Protein AF-A0A957Q3Z2-F1 (afdb_monomer_lite)

Foldseek 3Di:
DDDDPVLVVVQCVVLVQAAPPPRDHCVRVVADWDKDFCPHVVNVTDSDSVGIHTHDD

Secondary structure (DSSP, 8-state):
----HHHHHHHHHHTTTB-TTT--BHHHHTS--EEEESS-GGGT---STTTEEEE--

Sequence (57 aa):
MPISATLRELITKRDKSRCAYCQTSEDNCGLRMHIDHIIPEAVGGSSTPNNLCLICF

pLDDT: mean 93.32, std 5.08, range [61.59, 96.62]

Structure (mmCIF, N/CA/C/O backbone):
data_AF-A0A957Q3Z2-F1
#
_entry.id   AF-A0A957Q3Z2-F1
#
loop_
_atom_site.group_PDB
_atom_site.id
_atom_site.type_symbol
_atom_site.label_atom_id
_atom_site.label_alt_id
_atom_site.label_comp_id
_atom_site.label_asym_id
_atom_site.label_entity_id
_atom_site.label_seq_id
_atom_site.pdbx_PDB_ins_code
_atom_site.Cartn_x
_atom_site.Cartn_y
_atom_site.Cartn_z
_atom_site.occupancy
_atom_site.B_iso_or_equiv
_atom_site.auth_seq_id
_atom_site.auth_comp_id
_atom_site.auth_asym_id
_atom_site.auth_atom_id
_atom_site.pdbx_PDB_model_num
ATOM 1 N N . MET A 1 1 ? -6.104 9.872 9.466 1.00 61.59 1 MET A N 1
ATOM 2 C CA . MET A 1 1 ? -5.402 9.313 10.647 1.00 61.59 1 MET A CA 1
ATOM 3 C C . MET A 1 1 ? -3.918 9.109 10.310 1.00 61.59 1 MET A C 1
ATOM 5 O O . MET A 1 1 ? -3.647 8.805 9.152 1.00 61.59 1 MET A O 1
ATOM 9 N N . PRO A 1 2 ? -2.937 9.301 11.216 1.00 80.31 2 PRO A N 1
ATOM 10 C CA . PRO A 1 2 ? -1.537 9.030 10.880 1.00 80.31 2 PRO A CA 1
ATOM 11 C C . PRO A 1 2 ? -1.281 7.514 10.809 1.00 80.31 2 PRO A C 1
ATOM 13 O O . PRO A 1 2 ? -1.389 6.812 11.811 1.00 80.31 2 PRO A O 1
ATOM 16 N N . ILE A 1 3 ? -0.942 7.009 9.622 1.00 88.56 3 ILE A N 1
ATOM 17 C CA . ILE A 1 3 ? -0.436 5.641 9.424 1.00 88.56 3 ILE A CA 1
ATOM 18 C C . ILE A 1 3 ? 1.017 5.600 9.915 1.00 88.56 3 ILE A C 1
ATOM 20 O O . ILE A 1 3 ? 1.818 6.455 9.531 1.00 88.56 3 ILE A O 1
ATOM 24 N N . SER A 1 4 ? 1.381 4.624 10.754 1.00 92.75 4 SER A N 1
ATOM 25 C CA . SER A 1 4 ? 2.764 4.501 11.232 1.00 92.75 4 SER A CA 1
ATOM 26 C C . SER A 1 4 ? 3.729 4.179 10.085 1.00 92.75 4 SER A C 1
ATOM 28 O O . SER A 1 4 ? 3.367 3.510 9.116 1.00 92.75 4 SER A O 1
ATOM 30 N N . ALA A 1 5 ? 4.990 4.604 10.206 1.00 93.38 5 ALA A N 1
ATOM 31 C CA . ALA A 1 5 ? 6.024 4.289 9.216 1.00 93.38 5 ALA A CA 1
ATOM 32 C C . ALA A 1 5 ? 6.194 2.771 9.020 1.00 93.38 5 ALA A C 1
ATOM 34 O O . ALA A 1 5 ? 6.284 2.296 7.893 1.00 93.38 5 ALA A O 1
ATOM 35 N N . THR A 1 6 ? 6.128 2.002 10.111 1.00 94.81 6 THR A N 1
ATOM 36 C CA . THR A 1 6 ? 6.197 0.533 10.086 1.00 94.81 6 THR A CA 1
ATOM 37 C C . THR A 1 6 ? 5.046 -0.097 9.307 1.00 94.81 6 THR A C 1
ATOM 39 O O . THR A 1 6 ? 5.261 -1.018 8.521 1.00 94.81 6 THR A O 1
ATOM 42 N N . LEU A 1 7 ? 3.824 0.414 9.485 1.00 94.38 7 LEU A N 1
ATOM 43 C CA . LEU A 1 7 ? 2.654 -0.055 8.751 1.00 94.38 7 LEU A CA 1
ATOM 44 C C . LEU A 1 7 ? 2.759 0.324 7.273 1.00 94.38 7 LEU A C 1
ATOM 46 O O . LEU A 1 7 ? 2.451 -0.491 6.408 1.00 94.38 7 LEU A O 1
ATOM 50 N N . ARG A 1 8 ? 3.273 1.522 6.976 1.00 94.62 8 ARG A N 1
ATOM 51 C CA . ARG A 1 8 ? 3.519 1.960 5.601 1.00 94.62 8 ARG A CA 1
ATOM 52 C C . ARG A 1 8 ? 4.521 1.063 4.879 1.00 94.62 8 ARG A C 1
ATOM 54 O O . ARG A 1 8 ? 4.223 0.593 3.787 1.00 94.62 8 ARG A O 1
ATOM 61 N N . GLU A 1 9 ? 5.656 0.765 5.501 1.00 95.31 9 GLU A N 1
ATOM 62 C CA . GLU A 1 9 ? 6.653 -0.151 4.936 1.00 95.31 9 GLU A CA 1
ATOM 63 C C . GLU A 1 9 ? 6.104 -1.565 4.725 1.00 95.31 9 GLU A C 1
ATOM 65 O O . GLU A 1 9 ? 6.405 -2.194 3.708 1.00 95.31 9 GLU A O 1
ATOM 70 N N . LEU A 1 10 ? 5.292 -2.064 5.662 1.00 96.31 10 LEU A N 1
ATOM 71 C CA . LEU A 1 10 ? 4.648 -3.370 5.544 1.00 96.31 10 LEU A CA 1
ATOM 72 C C . LEU A 1 10 ? 3.744 -3.426 4.308 1.00 96.31 10 LEU A C 1
ATOM 74 O O . LEU A 1 10 ? 3.864 -4.363 3.518 1.00 96.31 10 LEU A O 1
ATOM 78 N N . ILE A 1 11 ? 2.883 -2.422 4.116 1.00 96.19 11 ILE A N 1
ATOM 79 C CA . ILE A 1 11 ? 1.977 -2.351 2.960 1.00 96.19 11 ILE A CA 1
ATOM 80 C C . ILE A 1 11 ? 2.761 -2.207 1.655 1.00 96.19 11 ILE A C 1
ATOM 82 O O . ILE A 1 11 ? 2.517 -2.964 0.719 1.00 96.19 11 ILE A O 1
ATOM 86 N N . THR A 1 12 ? 3.760 -1.321 1.599 1.00 95.06 12 THR A N 1
ATOM 87 C CA . THR A 1 12 ? 4.591 -1.144 0.398 1.00 95.06 12 THR A CA 1
ATOM 88 C C . THR A 1 12 ? 5.314 -2.434 0.001 1.00 95.06 12 THR A C 1
ATOM 90 O O . THR A 1 12 ? 5.325 -2.791 -1.178 1.00 95.06 12 THR A O 1
ATOM 93 N N . LYS A 1 13 ? 5.878 -3.172 0.970 1.00 95.75 13 LYS A N 1
ATOM 94 C CA . LYS A 1 13 ? 6.531 -4.467 0.711 1.00 95.75 13 LYS A CA 1
ATOM 95 C C . LYS A 1 13 ? 5.531 -5.531 0.256 1.00 95.75 13 LYS A C 1
ATOM 97 O O . LYS A 1 13 ? 5.818 -6.247 -0.703 1.00 95.75 13 LYS A O 1
ATOM 102 N N . ARG A 1 14 ? 4.368 -5.622 0.912 1.00 96.12 14 ARG A N 1
ATOM 103 C CA . ARG A 1 14 ? 3.281 -6.550 0.548 1.00 96.12 14 ARG A CA 1
ATOM 104 C C . ARG A 1 14 ? 2.824 -6.323 -0.894 1.00 96.12 14 ARG A C 1
ATOM 106 O O . ARG A 1 14 ? 2.726 -7.281 -1.657 1.00 96.12 14 ARG A O 1
ATOM 113 N N . ASP A 1 15 ? 2.626 -5.062 -1.265 1.00 95.50 15 ASP A N 1
ATOM 114 C CA . ASP A 1 15 ? 2.117 -4.661 -2.582 1.00 95.50 15 ASP A CA 1
ATOM 115 C C . ASP A 1 15 ? 3.226 -4.537 -3.635 1.00 95.50 15 ASP A C 1
ATOM 117 O O . ASP A 1 15 ? 2.966 -4.168 -4.777 1.00 95.50 15 ASP A O 1
ATOM 121 N N . LYS A 1 16 ? 4.474 -4.880 -3.282 1.00 95.69 16 LYS A N 1
ATOM 122 C CA . LYS A 1 16 ? 5.645 -4.847 -4.174 1.00 95.69 16 LYS A CA 1
ATOM 123 C C . LYS A 1 16 ? 5.820 -3.492 -4.872 1.00 95.69 16 LYS A C 1
ATOM 125 O O . LYS A 1 16 ? 6.168 -3.451 -6.052 1.00 95.69 16 LYS A O 1
ATOM 130 N N . SER A 1 17 ? 5.538 -2.403 -4.155 1.00 95.19 17 SER A N 1
ATOM 131 C CA . SER A 1 17 ? 5.539 -1.033 -4.688 1.00 95.19 17 SER A CA 1
ATOM 132 C C . SER A 1 17 ? 4.642 -0.844 -5.922 1.00 95.19 17 SER A C 1
ATOM 134 O O . SER A 1 17 ? 4.982 -0.088 -6.836 1.00 95.19 17 SER A O 1
ATOM 136 N N . ARG A 1 18 ? 3.505 -1.552 -5.977 1.00 96.19 18 ARG A N 1
ATOM 137 C CA . ARG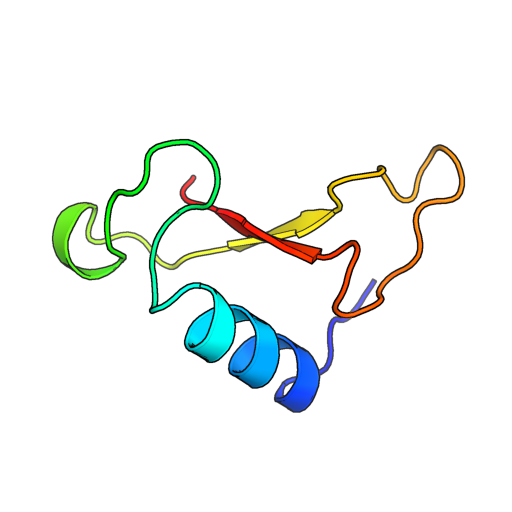 A 1 18 ? 2.514 -1.458 -7.057 1.00 96.19 18 ARG A CA 1
ATOM 138 C C . ARG A 1 18 ? 1.160 -1.001 -6.540 1.00 96.19 18 ARG A C 1
ATOM 140 O O . ARG A 1 18 ? 0.762 -1.341 -5.433 1.00 96.19 18 ARG A O 1
ATOM 147 N N . CYS A 1 19 ? 0.445 -0.263 -7.380 1.00 95.94 19 CYS A N 1
ATOM 148 C CA . CYS A 1 19 ? -0.930 0.129 -7.112 1.00 95.94 19 CYS A CA 1
ATOM 149 C C . CYS A 1 19 ? -1.843 -1.106 -7.076 1.00 95.94 19 CYS A C 1
ATOM 151 O O . CYS A 1 19 ? -1.843 -1.909 -8.010 1.00 95.94 19 CYS A O 1
ATOM 153 N N . ALA A 1 20 ? -2.667 -1.224 -6.040 1.00 95.50 20 ALA A N 1
ATOM 154 C CA . ALA A 1 20 ? -3.626 -2.309 -5.877 1.00 95.50 20 ALA A CA 1
ATOM 155 C C . ALA A 1 20 ? -4.720 -2.316 -6.959 1.00 95.50 20 ALA A C 1
ATOM 157 O O . ALA A 1 20 ? -5.258 -3.374 -7.274 1.00 95.50 20 ALA A O 1
ATOM 158 N N . TYR A 1 21 ? -5.024 -1.158 -7.555 1.00 93.31 21 TYR A N 1
ATOM 159 C CA . TYR A 1 21 ? -6.051 -1.032 -8.588 1.00 93.31 21 TYR A CA 1
ATOM 160 C C . TYR A 1 21 ? -5.505 -1.289 -9.995 1.00 93.31 21 TYR A C 1
ATOM 162 O O . TYR A 1 21 ? -5.975 -2.183 -10.693 1.00 93.31 21 TYR A O 1
ATOM 170 N N . CYS A 1 22 ? -4.503 -0.519 -10.426 1.00 94.62 22 CYS A N 1
ATOM 171 C CA . CYS A 1 22 ? -4.013 -0.556 -11.809 1.00 94.62 22 CYS A CA 1
ATOM 172 C C . CYS A 1 22 ? -2.723 -1.367 -11.999 1.00 94.62 22 CYS A C 1
ATOM 174 O O . CYS A 1 22 ? -2.260 -1.518 -13.126 1.00 94.62 22 CYS A O 1
ATOM 176 N N . GLN A 1 23 ? -2.118 -1.869 -10.917 1.00 95.06 23 GLN A N 1
ATOM 177 C CA . GLN A 1 23 ? -0.874 -2.657 -10.915 1.00 95.06 23 GLN A CA 1
ATOM 178 C C . GLN A 1 23 ? 0.382 -1.942 -11.449 1.00 95.06 23 GLN A C 1
ATOM 180 O O . GLN A 1 23 ? 1.459 -2.553 -11.521 1.00 95.06 23 GLN A O 1
ATOM 185 N N . THR A 1 24 ? 0.293 -0.641 -11.756 1.00 94.88 24 THR A N 1
ATOM 186 C CA . THR A 1 24 ? 1.471 0.176 -12.079 1.00 94.88 24 THR A CA 1
ATOM 187 C C . THR A 1 24 ? 2.429 0.206 -10.894 1.00 94.88 24 THR A C 1
ATOM 189 O O . THR A 1 24 ? 1.992 0.280 -9.743 1.00 94.88 24 THR A O 1
ATOM 192 N N . SER A 1 25 ? 3.732 0.155 -11.162 1.00 94.62 25 SER A N 1
ATOM 193 C CA . SER A 1 25 ? 4.751 0.391 -10.139 1.00 94.62 25 SER A CA 1
ATOM 194 C C . SER A 1 25 ? 4.946 1.883 -9.888 1.00 94.62 25 SER A C 1
ATOM 196 O O . SER A 1 25 ? 4.693 2.700 -10.777 1.00 94.62 25 SER A O 1
ATOM 198 N N . GLU A 1 26 ? 5.437 2.215 -8.693 1.00 92.81 26 GLU A N 1
ATOM 199 C CA . GLU A 1 26 ? 5.871 3.571 -8.319 1.00 92.81 26 GLU A CA 1
ATOM 200 C C . GLU A 1 26 ? 6.875 4.135 -9.336 1.00 92.81 26 GLU A C 1
ATOM 202 O O . GLU A 1 26 ? 6.707 5.248 -9.829 1.00 92.81 26 GLU A O 1
ATOM 207 N N . ASP A 1 27 ? 7.829 3.307 -9.766 1.00 93.06 27 ASP A N 1
ATOM 208 C CA . ASP A 1 27 ? 8.821 3.682 -10.780 1.00 93.06 27 ASP A CA 1
ATOM 209 C C . ASP A 1 27 ? 8.200 4.012 -12.147 1.00 93.06 27 ASP A C 1
ATOM 211 O O . ASP A 1 27 ? 8.727 4.843 -12.880 1.00 93.06 27 ASP A O 1
ATOM 215 N N . ASN A 1 28 ? 7.086 3.362 -12.510 1.00 93.31 28 ASN A N 1
ATOM 216 C CA . ASN A 1 28 ? 6.461 3.542 -13.822 1.00 93.31 28 ASN A CA 1
ATOM 217 C C . ASN A 1 28 ? 5.577 4.792 -13.875 1.00 93.31 28 ASN A C 1
ATOM 219 O O . ASN A 1 28 ? 5.534 5.466 -14.900 1.00 93.31 28 ASN A O 1
ATOM 223 N N . CYS A 1 29 ? 4.860 5.111 -12.792 1.00 89.38 29 CYS A N 1
ATOM 224 C CA . CYS A 1 29 ? 4.071 6.343 -12.742 1.00 89.38 29 CYS A CA 1
ATOM 225 C C . CYS A 1 29 ? 4.913 7.574 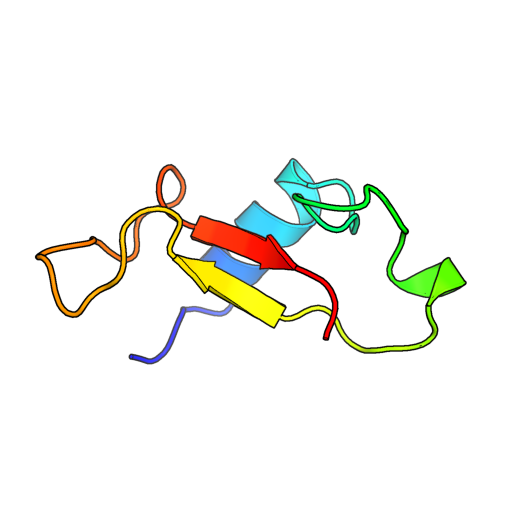-12.379 1.00 89.38 29 CYS A C 1
ATOM 227 O O . CYS A 1 29 ? 4.471 8.691 -12.636 1.00 89.38 29 CYS A O 1
ATOM 229 N N . GLY A 1 30 ? 6.095 7.396 -11.772 1.00 90.06 30 GLY A N 1
ATOM 230 C CA . GLY A 1 30 ? 6.939 8.502 -11.304 1.00 90.06 30 GLY A CA 1
ATOM 231 C C . GLY A 1 30 ? 6.300 9.325 -10.179 1.00 90.06 30 GLY A C 1
ATOM 232 O O . GLY A 1 30 ? 6.756 10.428 -9.878 1.00 90.06 30 GLY A O 1
ATOM 233 N N . LEU A 1 31 ? 5.231 8.807 -9.568 1.00 88.81 31 LEU A N 1
ATOM 234 C CA . LEU A 1 31 ? 4.463 9.450 -8.509 1.00 88.81 31 LEU A CA 1
ATOM 235 C C . LEU A 1 31 ? 4.616 8.651 -7.225 1.00 88.81 31 LEU A C 1
ATOM 237 O O . LEU A 1 31 ? 4.543 7.424 -7.237 1.00 88.81 31 LEU A O 1
ATOM 241 N N . ARG A 1 32 ? 4.752 9.358 -6.101 1.00 90.25 32 ARG A N 1
ATOM 242 C CA . ARG A 1 32 ? 4.759 8.724 -4.782 1.00 90.25 32 ARG A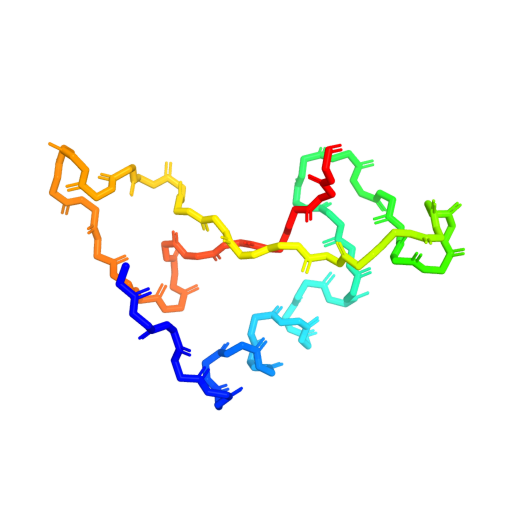 CA 1
ATOM 243 C C . ARG A 1 32 ? 3.445 7.978 -4.572 1.00 90.25 32 ARG A C 1
ATOM 245 O O . ARG A 1 32 ? 2.372 8.549 -4.738 1.00 90.25 32 ARG A O 1
ATOM 252 N N . MET A 1 33 ? 3.537 6.733 -4.124 1.00 94.06 33 MET A N 1
ATOM 253 C CA . MET A 1 33 ? 2.355 5.941 -3.804 1.00 94.06 33 MET A CA 1
ATOM 254 C C . MET A 1 33 ? 1.687 6.387 -2.491 1.00 94.06 33 MET A C 1
ATOM 256 O O . MET A 1 33 ? 2.341 6.810 -1.523 1.00 94.06 33 MET A O 1
ATOM 260 N N . HIS A 1 34 ? 0.366 6.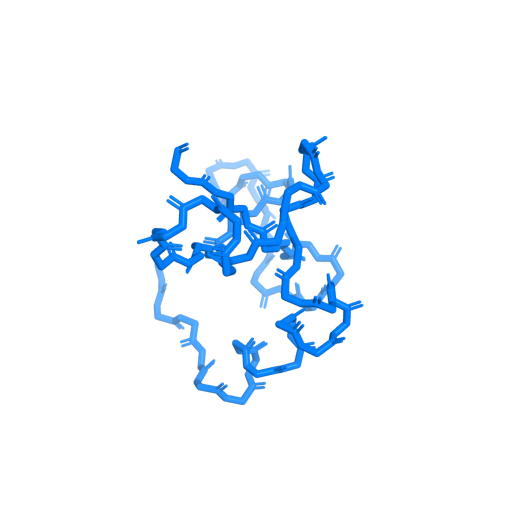256 -2.444 1.00 94.00 34 HIS A N 1
ATOM 261 C CA . HIS A 1 34 ? -0.481 6.601 -1.307 1.00 94.00 34 HIS A CA 1
ATOM 262 C C . HIS A 1 34 ? -1.007 5.341 -0.625 1.00 94.00 34 HIS A C 1
ATOM 264 O O . HIS A 1 34 ? -1.070 4.277 -1.230 1.00 94.00 34 HIS A O 1
ATOM 270 N N . ILE A 1 35 ? -1.336 5.463 0.660 1.00 94.88 35 ILE A N 1
ATOM 271 C CA . ILE A 1 35 ? -2.039 4.411 1.390 1.00 94.88 35 ILE A CA 1
ATOM 272 C C . ILE A 1 35 ? -3.495 4.812 1.465 1.00 94.88 35 ILE A C 1
ATOM 274 O O . ILE A 1 35 ? -3.784 5.942 1.861 1.00 94.88 35 ILE A O 1
ATOM 278 N N . ASP A 1 36 ? -4.362 3.876 1.119 1.00 94.62 36 ASP A N 1
ATOM 279 C CA . ASP A 1 36 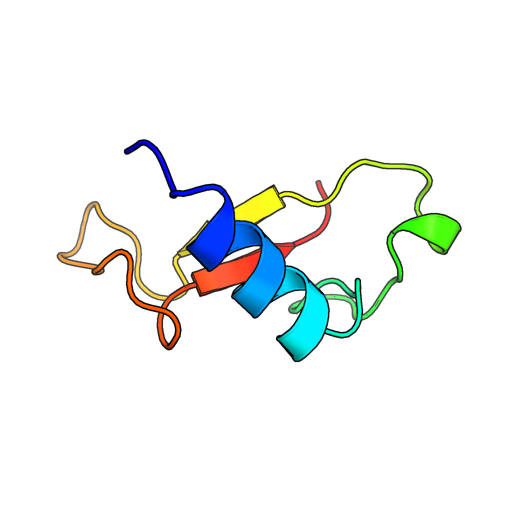? -5.804 4.052 1.161 1.00 94.62 36 ASP A CA 1
ATOM 280 C C . ASP A 1 36 ? -6.477 2.890 1.888 1.00 94.62 36 ASP A C 1
ATOM 282 O O . ASP A 1 36 ? -5.890 1.811 2.053 1.00 94.62 36 ASP A O 1
ATOM 286 N N . HIS A 1 37 ? -7.700 3.132 2.349 1.00 95.31 37 HIS A N 1
ATOM 287 C CA . HIS A 1 37 ? -8.515 2.132 3.016 1.00 95.31 37 HIS A CA 1
ATOM 288 C C . HIS A 1 37 ? -9.449 1.449 2.020 1.00 95.31 37 HIS A C 1
ATOM 290 O O . HIS A 1 37 ? -10.242 2.101 1.351 1.00 95.31 37 HIS A O 1
ATOM 296 N N . ILE A 1 38 ? -9.421 0.118 1.988 1.00 95.06 38 ILE A N 1
ATOM 297 C CA . ILE A 1 38 ? -10.333 -0.691 1.166 1.00 95.06 38 ILE A CA 1
ATOM 298 C C . ILE A 1 38 ? -11.781 -0.473 1.630 1.00 95.06 38 ILE A C 1
ATOM 300 O O . ILE A 1 38 ? -12.673 -0.209 0.828 1.00 95.06 38 ILE A O 1
ATOM 304 N N . ILE A 1 39 ? -12.008 -0.565 2.941 1.00 95.56 39 ILE A N 1
ATOM 305 C CA . ILE A 1 39 ? -13.234 -0.125 3.608 1.00 95.56 39 ILE A CA 1
ATOM 306 C C . ILE A 1 39 ? -12.955 1.270 4.171 1.00 95.56 39 ILE A C 1
ATOM 308 O O . ILE A 1 39 ? -12.112 1.368 5.067 1.00 95.56 39 ILE A O 1
ATOM 312 N N . PRO A 1 40 ? -13.645 2.329 3.710 1.00 94.12 40 PRO A N 1
ATOM 313 C CA . PRO A 1 40 ? -13.390 3.694 4.163 1.00 94.12 40 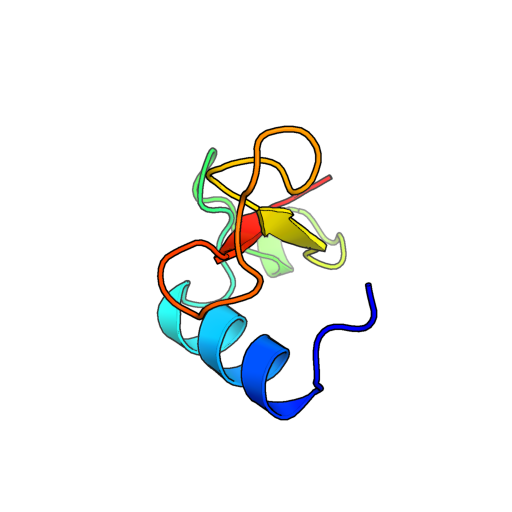PRO A CA 1
ATOM 314 C C . PRO A 1 40 ? -13.560 3.869 5.677 1.00 94.12 40 PRO A C 1
ATOM 316 O O . PRO A 1 40 ? -14.489 3.321 6.275 1.00 94.12 40 PRO A O 1
ATOM 319 N N . GLU A 1 41 ? -12.727 4.716 6.294 1.00 92.44 41 GLU A N 1
ATOM 320 C CA . GLU A 1 41 ? -12.854 5.068 7.723 1.00 92.44 41 GLU A CA 1
ATOM 321 C C . GLU A 1 41 ? -14.265 5.593 8.056 1.00 92.44 41 GLU A C 1
ATOM 323 O O . GLU A 1 41 ? -14.825 5.260 9.099 1.00 92.44 41 GLU A O 1
ATOM 328 N N . ALA A 1 42 ? -14.885 6.340 7.132 1.00 93.69 42 ALA A N 1
ATOM 329 C CA . ALA A 1 42 ? -16.219 6.924 7.302 1.00 93.69 42 ALA A CA 1
ATOM 330 C C . ALA A 1 42 ? -17.341 5.891 7.524 1.00 93.69 42 ALA A C 1
ATOM 332 O O . ALA A 1 42 ? -18.376 6.231 8.091 1.00 93.69 42 ALA A O 1
ATOM 333 N N . VAL A 1 43 ? -17.142 4.639 7.095 1.00 95.56 43 VAL A N 1
ATOM 334 C CA . VAL A 1 43 ? -18.104 3.536 7.271 1.00 95.56 43 VAL A CA 1
ATOM 335 C C . VAL A 1 43 ? -17.611 2.482 8.269 1.00 95.56 43 VAL A C 1
ATOM 337 O O . VAL A 1 43 ? -18.103 1.357 8.281 1.00 95.56 43 VAL A O 1
ATOM 340 N N . GLY A 1 44 ? -16.642 2.835 9.120 1.00 93.44 44 GLY A N 1
ATOM 341 C CA . GLY A 1 44 ? -16.100 1.942 10.150 1.00 93.44 44 GLY A CA 1
ATOM 342 C C . GLY A 1 44 ? -14.884 1.124 9.709 1.00 93.44 44 GLY A C 1
ATOM 343 O O . GLY A 1 44 ? -14.526 0.147 10.368 1.00 93.44 44 GLY A O 1
ATOM 344 N N . GLY A 1 45 ? -14.233 1.506 8.610 1.00 94.50 45 GLY A N 1
ATOM 345 C CA . GLY A 1 45 ? -12.966 0.923 8.184 1.00 94.50 45 GLY A CA 1
ATOM 346 C C . GLY A 1 45 ? -11.851 1.113 9.210 1.00 94.50 45 GLY A C 1
ATOM 347 O O . GLY A 1 45 ? -11.660 2.201 9.747 1.00 94.50 45 GLY A O 1
ATOM 348 N N . SER A 1 46 ? -11.085 0.053 9.469 1.00 93.69 46 SER A N 1
ATOM 349 C CA . SER A 1 46 ? -9.952 0.093 10.401 1.00 93.69 46 SER A CA 1
ATOM 350 C C . SER A 1 46 ? -8.626 0.316 9.675 1.00 93.69 46 SER A C 1
ATOM 352 O O . SER A 1 46 ? -8.431 -0.156 8.558 1.00 93.69 46 SER A O 1
ATOM 354 N N . SER A 1 47 ? -7.670 0.974 10.329 1.00 94.38 47 SER A N 1
ATOM 355 C CA . SER A 1 47 ? -6.301 1.159 9.819 1.00 94.38 47 SER A CA 1
ATOM 356 C C . SER A 1 47 ? -5.435 -0.078 10.084 1.00 94.38 47 SER A C 1
ATOM 358 O O . SER A 1 47 ? -4.423 -0.013 10.781 1.00 94.38 47 SER A O 1
ATOM 360 N N . THR A 1 48 ? -5.868 -1.232 9.577 1.00 94.12 48 THR A N 1
ATOM 361 C CA . THR A 1 48 ? -5.188 -2.525 9.743 1.00 94.12 48 THR A CA 1
ATOM 362 C C . THR A 1 48 ? -4.500 -2.956 8.451 1.00 94.12 48 THR A C 1
ATOM 364 O O . THR A 1 48 ? -4.957 -2.586 7.370 1.00 94.12 48 THR A O 1
ATOM 367 N N . PRO A 1 49 ? -3.440 -3.787 8.511 1.00 94.25 49 PRO A N 1
ATOM 368 C CA . PRO A 1 49 ? -2.752 -4.263 7.313 1.00 94.25 49 PRO A CA 1
ATOM 369 C C . PRO A 1 49 ? -3.675 -4.870 6.250 1.00 94.25 49 PRO A C 1
ATOM 371 O O . PRO A 1 49 ? -3.400 -4.768 5.062 1.00 94.25 49 PRO A O 1
ATOM 374 N N . ASN A 1 50 ? -4.775 -5.491 6.672 1.00 94.94 50 ASN A N 1
ATOM 375 C CA . ASN A 1 50 ? -5.715 -6.172 5.786 1.00 94.94 50 ASN A CA 1
ATOM 376 C C . ASN A 1 50 ? -6.697 -5.213 5.103 1.00 94.94 50 ASN A C 1
ATOM 378 O O . ASN A 1 50 ? -7.263 -5.573 4.078 1.00 94.94 50 ASN A O 1
ATOM 382 N N . ASN A 1 51 ? -6.904 -4.021 5.664 1.00 96.00 51 ASN A N 1
ATOM 383 C CA . ASN A 1 51 ? -7.818 -3.014 5.132 1.00 96.00 51 ASN A CA 1
ATOM 384 C C . ASN A 1 51 ? -7.084 -1.849 4.453 1.00 96.00 51 ASN A C 1
ATOM 386 O O . ASN A 1 51 ? -7.723 -0.908 4.003 1.00 96.00 51 ASN A O 1
ATOM 390 N N . LEU A 1 52 ? -5.754 -1.893 4.393 1.00 96.19 52 LEU A N 1
ATOM 391 C CA . LEU A 1 52 ? -4.938 -0.877 3.742 1.00 96.19 52 LEU A CA 1
ATOM 392 C C . LEU A 1 52 ? -4.345 -1.412 2.442 1.00 96.19 52 LEU A C 1
ATOM 394 O O . LEU A 1 52 ? -3.946 -2.580 2.354 1.00 96.19 52 LEU A O 1
ATOM 398 N N . CYS A 1 53 ? -4.244 -0.545 1.445 1.00 96.12 53 CYS A N 1
ATOM 399 C CA . CYS A 1 53 ? -3.619 -0.844 0.165 1.00 96.12 53 CYS A CA 1
ATOM 400 C C . CYS A 1 53 ? -2.763 0.315 -0.337 1.00 96.12 53 CYS A C 1
ATOM 402 O O . CYS A 1 53 ? -2.958 1.470 0.044 1.00 96.12 53 CYS A O 1
ATOM 404 N N . LEU A 1 54 ? -1.777 -0.023 -1.165 1.00 96.62 54 LEU A N 1
ATOM 405 C CA . LEU A 1 54 ? -0.952 0.941 -1.868 1.00 96.62 54 LEU A CA 1
ATOM 406 C C . LEU A 1 54 ? -1.648 1.352 -3.169 1.00 96.62 54 LEU A C 1
ATOM 408 O O . LEU A 1 54 ? -2.043 0.491 -3.953 1.00 96.62 54 LEU A O 1
ATOM 412 N N . ILE A 1 55 ? -1.795 2.649 -3.420 1.00 96.31 55 ILE A N 1
ATOM 413 C CA . ILE A 1 55 ? -2.491 3.176 -4.599 1.00 96.31 55 ILE A CA 1
ATOM 414 C C . ILE A 1 55 ? -1.669 4.274 -5.278 1.00 96.31 55 ILE A C 1
ATOM 416 O O . ILE A 1 55 ? -0.913 4.997 -4.625 1.00 96.31 55 ILE A O 1
ATOM 420 N N . CYS A 1 56 ? -1.821 4.398 -6.596 1.00 94.06 56 CYS A N 1
ATOM 421 C CA . CYS A 1 56 ? -1.369 5.582 -7.322 1.00 94.06 56 CYS A CA 1
ATOM 422 C C . CYS A 1 56 ? -2.361 6.740 -7.120 1.00 94.06 56 CYS A C 1
ATOM 424 O O . CYS A 1 56 ? -3.461 6.522 -6.612 1.00 94.06 56 CYS A O 1
ATOM 426 N N . PHE A 1 57 ? -1.945 7.953 -7.496 1.00 85.88 57 PHE A N 1
ATOM 427 C CA . PHE A 1 57 ? -2.822 9.128 -7.529 1.00 85.88 57 PHE A CA 1
ATOM 428 C C . PHE A 1 57 ? -3.836 9.053 -8.676 1.00 85.88 57 PHE A C 1
ATOM 430 O O . PHE A 1 57 ? -3.529 8.358 -9.677 1.00 85.88 57 PHE A O 1
#

Radius of gyration: 11.01 Å; chains: 1; bounding box: 27×16×25 Å